Protein AF-A0AAD3NB72-F1 (afdb_monomer_lite)

Sequence (65 aa):
MFSHRLVVHRKYDLKGSLVAREASDKERVKELPTFKDMDFRNNMQKVYVTEEQKEKFMEKLNRDV

Structure (mmCIF, N/CA/C/O backbone):
data_AF-A0AAD3NB72-F1
#
_entry.id   AF-A0AAD3NB72-F1
#
loop_
_atom_site.group_PDB
_atom_site.id
_atom_site.type_symbol
_atom_site.label_atom_id
_atom_site.label_alt_id
_atom_site.label_comp_id
_atom_site.label_asym_id
_atom_site.label_entity_id
_atom_site.label_seq_id
_atom_site.pdbx_PDB_ins_code
_atom_site.Cartn_x
_atom_site.Cartn_y
_atom_site.Cartn_z
_atom_site.occupancy
_atom_site.B_iso_or_equiv
_atom_site.auth_seq_id
_atom_site.auth_comp_id
_atom_site.auth_asym_id
_atom_site.auth_atom_id
_atom_site.pdbx_PDB_model_num
ATOM 1 N N . MET A 1 1 ? -1.372 -13.035 2.216 1.00 74.12 1 MET A N 1
ATOM 2 C CA . MET A 1 1 ? -1.655 -13.878 1.029 1.00 74.12 1 MET A CA 1
ATOM 3 C C . MET A 1 1 ? -2.936 -13.370 0.369 1.00 74.12 1 MET A C 1
ATOM 5 O O . MET A 1 1 ? -3.793 -12.885 1.099 1.00 74.12 1 MET A O 1
ATOM 9 N N . PHE A 1 2 ? -3.052 -13.402 -0.963 1.00 89.62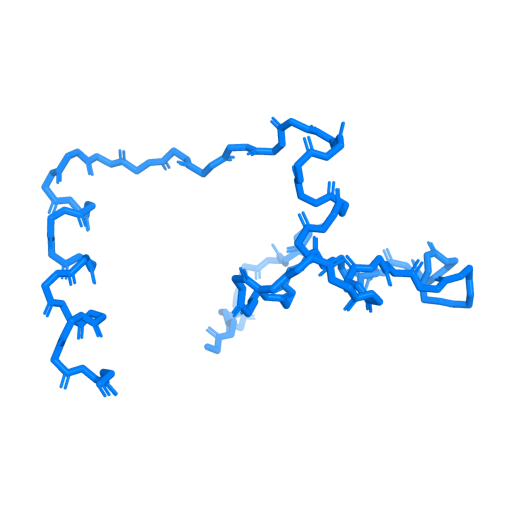 2 PHE A N 1
ATOM 10 C CA . PHE A 1 2 ? -4.216 -12.853 -1.682 1.00 89.62 2 PHE A CA 1
ATOM 11 C C . PHE A 1 2 ? -5.370 -13.859 -1.787 1.00 89.62 2 PHE A C 1
ATOM 13 O O . PHE A 1 2 ? -5.154 -15.066 -1.728 1.00 89.62 2 PHE A O 1
ATOM 20 N N . SER A 1 3 ? -6.596 -13.353 -1.944 1.00 91.75 3 SER A N 1
ATOM 21 C CA . SER A 1 3 ? -7.787 -14.182 -2.157 1.00 91.75 3 SER A CA 1
ATOM 22 C C . SER A 1 3 ? -7.730 -14.892 -3.511 1.00 91.75 3 SER A C 1
ATOM 24 O O . SER A 1 3 ? -7.335 -14.296 -4.506 1.00 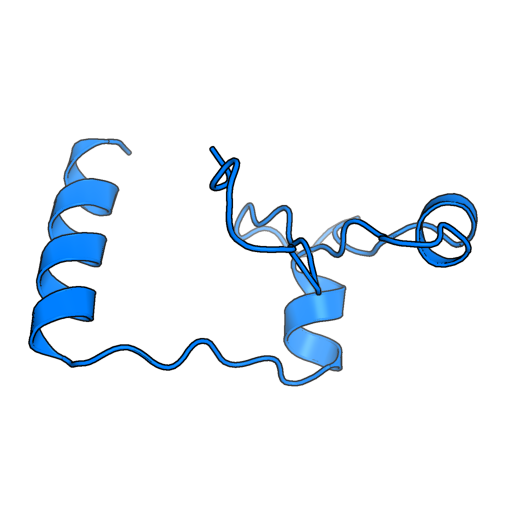91.75 3 SER A O 1
ATOM 26 N N . HIS A 1 4 ? -8.204 -16.137 -3.569 1.00 89.81 4 HIS A N 1
ATOM 27 C CA . HIS A 1 4 ? -8.346 -16.884 -4.825 1.00 89.81 4 HIS A CA 1
ATOM 28 C C . HIS A 1 4 ? -9.548 -16.441 -5.670 1.00 89.81 4 HIS A C 1
ATOM 30 O O . HIS A 1 4 ? -9.641 -16.808 -6.836 1.00 89.81 4 HIS A O 1
ATOM 36 N N . ARG A 1 5 ? -10.494 -15.697 -5.080 1.00 94.06 5 ARG A N 1
ATOM 37 C CA . ARG A 1 5 ? -11.749 -15.297 -5.741 1.00 94.06 5 ARG A CA 1
ATOM 38 C C . ARG A 1 5 ? -11.781 -13.832 -6.158 1.00 94.06 5 ARG A C 1
ATOM 40 O O . ARG A 1 5 ? -12.577 -13.471 -7.014 1.00 94.06 5 ARG A O 1
ATOM 47 N N . LEU A 1 6 ? -10.969 -12.988 -5.523 1.00 94.12 6 LEU A N 1
ATOM 48 C CA . LEU A 1 6 ? -10.959 -11.549 -5.770 1.00 94.12 6 LEU A CA 1
ATOM 49 C C . LEU A 1 6 ? -9.686 -11.170 -6.518 1.00 94.12 6 LEU A C 1
ATOM 51 O O . LEU A 1 6 ? -8.585 -11.499 -6.078 1.00 94.12 6 LEU A O 1
ATOM 55 N N . VAL A 1 7 ? -9.850 -10.465 -7.635 1.00 93.88 7 VAL A N 1
ATOM 56 C CA . VAL A 1 7 ? -8.731 -9.999 -8.457 1.00 93.88 7 VAL A CA 1
ATOM 57 C C . VAL A 1 7 ? -7.996 -8.870 -7.737 1.00 93.88 7 VAL A C 1
ATOM 59 O O . VAL A 1 7 ? -8.604 -7.950 -7.195 1.00 93.88 7 VAL A O 1
ATOM 62 N N . VAL A 1 8 ? -6.666 -8.936 -7.737 1.00 94.88 8 VAL A N 1
ATOM 63 C CA . VAL A 1 8 ? -5.807 -7.897 -7.164 1.00 94.88 8 VAL A CA 1
ATOM 64 C C . VAL A 1 8 ? -5.466 -6.882 -8.244 1.00 94.88 8 VAL A C 1
ATOM 66 O O . VAL A 1 8 ? -4.827 -7.222 -9.233 1.00 94.88 8 VAL A O 1
ATOM 69 N N . HIS A 1 9 ? -5.852 -5.626 -8.032 1.00 93.69 9 HIS A N 1
ATOM 70 C CA . HIS A 1 9 ? -5.621 -4.552 -9.005 1.00 93.69 9 HIS A CA 1
ATOM 71 C C . HIS A 1 9 ? -4.303 -3.798 -8.788 1.00 93.69 9 HIS A C 1
ATOM 73 O O . HIS A 1 9 ? -3.798 -3.167 -9.709 1.00 93.69 9 HIS A O 1
ATOM 79 N N . ARG A 1 10 ? -3.741 -3.840 -7.572 1.00 94.19 10 ARG A N 1
ATOM 80 C CA . ARG A 1 10 ? -2.459 -3.209 -7.211 1.00 94.19 10 ARG A CA 1
ATOM 81 C C . ARG A 1 10 ? -1.758 -4.005 -6.118 1.00 94.19 10 ARG A C 1
ATOM 83 O O . ARG A 1 10 ? -2.415 -4.520 -5.216 1.00 94.19 10 ARG A O 1
ATOM 90 N N . LYS A 1 11 ? -0.426 -4.060 -6.175 1.00 95.69 11 LYS A N 1
ATOM 91 C CA . LYS A 1 11 ? 0.421 -4.722 -5.174 1.00 95.69 11 LYS A CA 1
ATOM 92 C C . LYS A 1 11 ? 1.462 -3.750 -4.634 1.00 95.69 11 LYS A C 1
ATOM 94 O O . LYS A 1 11 ? 2.027 -2.976 -5.403 1.00 95.69 11 LYS A O 1
ATOM 99 N N . TYR A 1 12 ? 1.742 -3.860 -3.339 1.00 95.88 12 TYR A N 1
ATOM 100 C CA . TYR A 1 12 ? 2.778 -3.092 -2.658 1.00 95.88 12 TYR A CA 1
ATOM 101 C C . TYR A 1 12 ? 3.631 -4.015 -1.782 1.00 95.88 12 TYR A C 1
ATOM 103 O O . TYR A 1 12 ? 3.085 -4.815 -1.024 1.00 95.88 12 TYR A O 1
ATOM 111 N N . ASP A 1 13 ? 4.953 -3.897 -1.887 1.00 95.44 13 ASP A N 1
ATOM 112 C CA . ASP A 1 13 ? 5.926 -4.413 -0.919 1.00 95.44 13 ASP A CA 1
ATOM 113 C C . ASP A 1 13 ? 6.3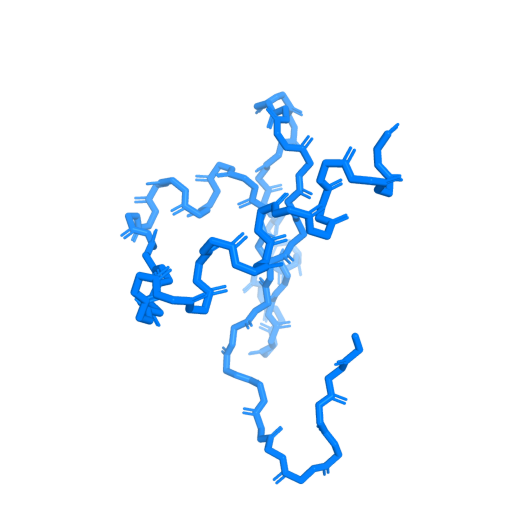85 -3.229 -0.064 1.00 95.44 13 ASP A C 1
ATOM 115 O O . ASP A 1 13 ? 7.090 -2.357 -0.568 1.00 95.44 13 ASP A O 1
ATOM 119 N N . LEU A 1 14 ? 5.977 -3.170 1.204 1.00 95.44 14 LEU A N 1
ATOM 120 C CA . LEU A 1 14 ? 6.266 -2.058 2.117 1.00 95.44 14 LEU A CA 1
ATOM 121 C C . LEU A 1 14 ? 7.199 -2.533 3.231 1.00 95.44 14 LEU A C 1
ATOM 123 O O . LEU A 1 14 ? 6.968 -3.585 3.823 1.00 95.44 14 LEU A O 1
ATOM 127 N N . LYS A 1 15 ? 8.250 -1.759 3.512 1.00 93.62 15 LYS A N 1
ATOM 128 C CA . LYS A 1 15 ? 9.261 -2.090 4.535 1.00 93.62 15 LYS A CA 1
ATOM 129 C C . LYS A 1 15 ? 9.572 -0.931 5.478 1.00 93.62 15 LYS A C 1
ATOM 131 O O . LYS A 1 15 ? 10.330 -1.119 6.421 1.00 93.62 15 LYS A O 1
ATOM 136 N N . GLY A 1 16 ? 9.037 0.264 5.229 1.00 91.12 16 GLY A N 1
ATOM 137 C CA . GLY A 1 16 ? 9.231 1.441 6.079 1.00 91.12 16 GLY A CA 1
ATOM 138 C C . GLY A 1 16 ? 10.550 2.188 5.855 1.00 91.12 16 GLY A C 1
ATOM 139 O O . GLY A 1 16 ? 10.726 3.278 6.394 1.00 91.12 16 GLY A O 1
ATOM 140 N N . SER A 1 17 ? 11.466 1.659 5.040 1.00 92.00 17 SER A N 1
ATOM 141 C CA . SER A 1 17 ? 12.655 2.384 4.580 1.00 92.00 17 SER A CA 1
ATOM 142 C C . SER A 1 17 ? 12.362 3.197 3.312 1.00 92.00 17 SER A C 1
ATOM 144 O O . SER A 1 17 ? 11.381 2.951 2.613 1.00 92.00 17 SER A O 1
ATOM 146 N N . LEU A 1 18 ? 13.213 4.185 3.007 1.00 87.19 18 LEU A N 1
ATOM 147 C CA . LEU A 1 18 ? 13.046 5.059 1.832 1.00 87.19 18 LEU A CA 1
ATOM 148 C C . LEU A 1 18 ? 14.119 4.845 0.751 1.00 87.19 18 LEU A C 1
ATOM 150 O O . LEU A 1 18 ? 13.897 5.149 -0.419 1.00 87.19 18 LEU A O 1
ATOM 154 N N . VAL A 1 19 ? 15.280 4.291 1.107 1.00 89.75 19 VAL A N 1
ATOM 155 C CA . VAL A 1 19 ? 16.408 4.115 0.177 1.00 89.75 19 VAL A CA 1
ATOM 156 C C . VAL A 1 19 ? 16.177 2.901 -0.726 1.00 89.75 19 VAL A C 1
ATOM 158 O O . VAL A 1 19 ? 15.968 1.796 -0.234 1.00 89.75 19 VAL A O 1
ATOM 161 N N . ALA A 1 20 ? 16.244 3.094 -2.049 1.00 88.25 20 ALA A N 1
ATOM 162 C CA . ALA A 1 20 ? 16.018 2.050 -3.064 1.00 88.25 20 ALA A CA 1
ATOM 163 C C . ALA A 1 20 ? 14.630 1.368 -2.986 1.00 88.25 20 ALA A C 1
ATOM 165 O O . ALA A 1 20 ? 14.440 0.209 -3.383 1.00 88.25 20 ALA A O 1
ATOM 166 N N . ARG A 1 21 ? 13.630 2.105 -2.489 1.00 95.38 21 ARG A N 1
ATOM 167 C CA . ARG A 1 21 ? 12.242 1.646 -2.333 1.00 95.38 21 ARG A CA 1
ATOM 168 C C . ARG A 1 21 ? 11.312 2.230 -3.394 1.00 95.38 21 ARG A C 1
ATOM 170 O O . ARG A 1 21 ? 10.182 2.592 -3.099 1.00 95.38 21 ARG A O 1
ATOM 177 N N . GLU A 1 22 ? 11.785 2.257 -4.634 1.00 94.19 22 GLU A N 1
ATOM 178 C CA . GLU A 1 22 ? 10.987 2.516 -5.836 1.00 94.19 22 GLU A CA 1
ATOM 179 C C . GLU A 1 22 ? 10.967 1.256 -6.721 1.00 94.19 22 GLU A C 1
ATOM 181 O O . GLU A 1 22 ? 11.917 0.450 -6.720 1.00 94.19 22 GLU A O 1
ATOM 186 N N . ALA A 1 23 ? 9.858 1.021 -7.418 1.00 93.81 23 ALA A N 1
ATOM 187 C CA . ALA A 1 23 ? 9.758 -0.012 -8.437 1.00 93.81 23 ALA A CA 1
ATOM 188 C C . ALA A 1 23 ? 10.700 0.314 -9.604 1.00 93.81 23 ALA A C 1
ATOM 190 O O . ALA A 1 23 ? 10.764 1.448 -10.070 1.00 93.81 23 ALA A O 1
ATOM 191 N N . SER A 1 24 ? 11.430 -0.691 -10.090 1.00 93.94 24 SER A N 1
ATOM 192 C CA . SER A 1 24 ? 12.274 -0.514 -11.272 1.00 93.94 24 SER A CA 1
ATOM 193 C C . SER A 1 24 ? 11.421 -0.382 -12.531 1.00 93.94 24 SER A C 1
ATOM 195 O O . SER A 1 24 ? 10.301 -0.894 -12.584 1.00 93.94 24 SER A O 1
ATOM 197 N N . ASP A 1 25 ? 11.974 0.211 -13.587 1.00 93.50 25 ASP A N 1
ATOM 198 C CA . ASP A 1 25 ? 11.266 0.347 -14.867 1.00 93.50 25 ASP A CA 1
ATOM 199 C C . ASP A 1 25 ? 10.826 -1.011 -15.428 1.00 93.50 25 ASP A C 1
ATOM 201 O O . ASP A 1 25 ? 9.704 -1.167 -15.902 1.00 93.50 25 ASP A O 1
ATOM 205 N N . LYS A 1 26 ? 11.668 -2.044 -15.271 1.00 94.75 26 LYS A N 1
ATOM 206 C CA . LYS A 1 26 ? 11.329 -3.426 -15.649 1.00 94.75 26 LYS A CA 1
ATOM 207 C C . LYS A 1 26 ? 10.120 -3.977 -14.884 1.00 94.75 26 LYS A C 1
ATOM 209 O O . LYS A 1 26 ? 9.371 -4.774 -15.437 1.00 94.75 26 LYS A O 1
ATOM 214 N N . GLU A 1 27 ? 9.947 -3.603 -13.615 1.00 94.88 27 GLU A N 1
ATOM 215 C CA . GLU A 1 27 ? 8.791 -4.024 -12.815 1.00 94.88 27 GLU A CA 1
ATOM 216 C C . GLU A 1 27 ? 7.538 -3.239 -13.209 1.00 94.88 27 GLU A C 1
ATOM 218 O O . GLU A 1 27 ? 6.475 -3.838 -13.341 1.00 94.88 27 GLU A O 1
ATOM 223 N N . ARG A 1 28 ? 7.673 -1.929 -13.450 1.00 92.31 28 ARG A N 1
ATOM 224 C CA . ARG A 1 28 ? 6.570 -1.022 -13.810 1.00 92.31 28 ARG A CA 1
ATOM 225 C C . ARG A 1 28 ? 5.864 -1.391 -15.117 1.00 92.31 28 ARG A C 1
ATOM 227 O O . ARG A 1 28 ? 4.685 -1.096 -15.253 1.00 92.31 28 ARG A O 1
ATOM 234 N N . VAL A 1 29 ? 6.564 -2.038 -16.050 1.00 95.00 29 VAL A N 1
ATOM 235 C CA . VAL A 1 29 ? 6.015 -2.456 -17.356 1.00 95.00 29 VAL A CA 1
ATOM 236 C C . VAL A 1 29 ? 5.171 -3.738 -17.269 1.00 95.00 29 VAL A C 1
ATOM 238 O O . VAL A 1 29 ? 4.448 -4.068 -18.207 1.00 95.00 29 VAL A O 1
ATOM 241 N N . LYS A 1 30 ? 5.229 -4.485 -16.160 1.00 95.31 30 LYS A N 1
ATOM 242 C CA . LYS A 1 30 ? 4.398 -5.687 -15.992 1.00 95.31 30 LYS A CA 1
ATOM 243 C C . LYS A 1 30 ? 2.917 -5.318 -15.914 1.00 95.31 30 LYS A C 1
ATOM 245 O O . LYS A 1 30 ? 2.568 -4.254 -15.423 1.00 95.31 30 LYS A O 1
ATOM 250 N N . GLU A 1 31 ? 2.049 -6.253 -16.300 1.00 93.31 31 GLU A N 1
ATOM 251 C CA . GLU A 1 31 ? 0.589 -6.082 -16.222 1.00 93.31 31 GLU A CA 1
ATOM 252 C C . GLU A 1 31 ? 0.110 -5.782 -14.790 1.00 93.31 31 GLU A C 1
ATOM 254 O O . GLU A 1 31 ? -0.768 -4.949 -14.579 1.00 93.31 31 GLU A O 1
ATOM 259 N N . LEU A 1 32 ? 0.731 -6.420 -13.790 1.00 93.50 32 LEU A N 1
ATOM 260 C CA . LEU A 1 32 ? 0.460 -6.170 -12.376 1.00 93.50 32 LEU A CA 1
ATOM 261 C C . LEU A 1 32 ? 1.775 -5.910 -11.616 1.00 93.50 32 LEU A C 1
ATOM 263 O O . LEU A 1 32 ? 2.329 -6.845 -11.012 1.00 93.50 32 LEU A O 1
ATOM 267 N N . PRO A 1 33 ? 2.289 -4.666 -11.649 1.00 95.88 33 PRO A N 1
ATOM 268 C CA . PRO A 1 33 ? 3.557 -4.303 -11.031 1.00 95.88 33 PRO A CA 1
ATOM 269 C C . PRO A 1 33 ? 3.473 -4.374 -9.504 1.00 95.88 33 PRO A C 1
ATOM 271 O O . PRO A 1 33 ? 2.410 -4.202 -8.897 1.00 95.88 33 PRO A O 1
ATOM 274 N N . THR A 1 34 ? 4.613 -4.632 -8.873 1.00 96.19 34 THR A N 1
ATOM 275 C CA . THR A 1 34 ? 4.771 -4.569 -7.417 1.00 96.19 34 THR A CA 1
ATOM 276 C C . THR A 1 34 ? 5.445 -3.258 -7.042 1.00 96.19 34 THR A C 1
ATOM 278 O O . THR A 1 34 ? 6.652 -3.089 -7.208 1.00 96.19 34 THR A O 1
ATOM 281 N N . PHE A 1 35 ? 4.646 -2.320 -6.547 1.00 96.00 35 PHE A N 1
ATOM 282 C CA . PHE A 1 35 ? 5.108 -1.014 -6.094 1.00 96.00 35 PHE A CA 1
ATOM 283 C C . PHE A 1 35 ? 5.770 -1.098 -4.716 1.00 96.00 35 PHE A C 1
ATOM 285 O O . PHE A 1 35 ? 5.577 -2.067 -3.980 1.00 96.00 35 PHE A O 1
ATOM 292 N N . LYS A 1 36 ? 6.548 -0.079 -4.354 1.00 97.00 36 LYS A N 1
ATOM 293 C CA . LYS A 1 36 ? 7.253 -0.004 -3.067 1.00 97.00 36 LYS A CA 1
ATOM 294 C C . LYS A 1 36 ? 6.890 1.268 -2.291 1.00 97.00 36 LYS A C 1
ATOM 296 O O . LYS A 1 36 ? 5.967 1.989 -2.667 1.00 97.00 36 LYS A O 1
ATOM 301 N N . ASP A 1 37 ? 7.593 1.533 -1.190 1.00 95.56 37 ASP A N 1
ATOM 302 C CA . ASP A 1 37 ? 7.306 2.629 -0.256 1.00 95.56 37 ASP A CA 1
ATOM 303 C C . ASP A 1 37 ? 7.308 4.013 -0.931 1.00 95.56 37 ASP A C 1
ATOM 305 O O . ASP A 1 37 ? 6.404 4.815 -0.687 1.00 95.56 37 ASP A O 1
ATOM 309 N N . MET A 1 38 ? 8.273 4.289 -1.818 1.00 95.38 38 MET A N 1
ATOM 310 C CA . MET A 1 38 ? 8.353 5.578 -2.514 1.00 95.38 38 MET A CA 1
ATOM 311 C C . MET A 1 38 ? 7.218 5.736 -3.530 1.00 95.38 38 MET A C 1
ATOM 313 O O . MET A 1 38 ? 6.610 6.800 -3.602 1.00 95.38 38 MET A O 1
ATOM 317 N N . ASP A 1 39 ? 6.867 4.667 -4.252 1.00 94.31 39 ASP A N 1
ATOM 318 C CA . ASP A 1 39 ? 5.727 4.664 -5.178 1.00 94.31 39 ASP A CA 1
ATOM 319 C C . ASP A 1 39 ? 4.403 4.882 -4.430 1.00 94.31 39 ASP A C 1
ATOM 321 O O . ASP A 1 39 ? 3.547 5.646 -4.869 1.00 94.31 39 ASP A O 1
ATOM 325 N N . PHE A 1 40 ? 4.227 4.237 -3.271 1.00 95.19 40 PHE A N 1
ATOM 326 C CA . PHE A 1 40 ? 3.030 4.391 -2.442 1.00 95.19 40 PHE A CA 1
ATOM 327 C C . PHE A 1 40 ? 2.846 5.850 -2.003 1.00 95.19 40 PHE A C 1
ATOM 329 O O . PHE A 1 40 ? 1.743 6.395 -2.091 1.00 95.19 40 PHE A O 1
ATOM 336 N N . ARG A 1 41 ? 3.939 6.500 -1.578 1.00 92.94 41 ARG A N 1
ATOM 337 C CA . ARG A 1 41 ? 3.939 7.898 -1.136 1.00 92.94 41 ARG A CA 1
ATOM 338 C C . ARG A 1 41 ? 3.761 8.878 -2.299 1.00 92.94 41 ARG A C 1
ATOM 340 O O . ARG A 1 41 ? 2.920 9.768 -2.197 1.00 92.94 41 ARG A O 1
ATOM 347 N N . ASN A 1 42 ? 4.502 8.705 -3.394 1.00 93.12 42 ASN A N 1
ATOM 348 C CA . ASN A 1 42 ? 4.443 9.581 -4.571 1.00 93.12 42 ASN A CA 1
ATOM 349 C C . ASN A 1 42 ? 3.069 9.541 -5.245 1.00 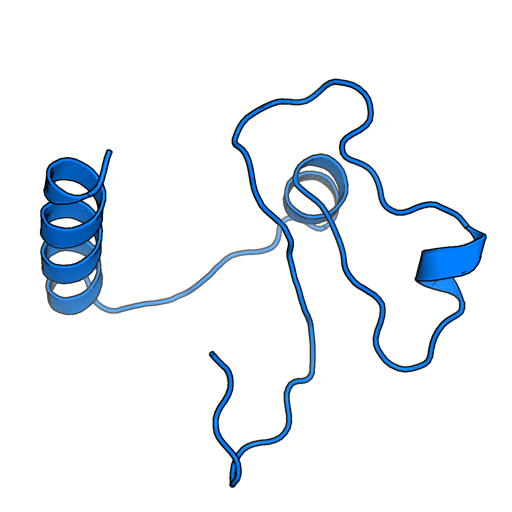93.12 42 ASN A C 1
ATOM 351 O O . ASN A 1 42 ? 2.554 10.574 -5.662 1.00 93.12 42 ASN A O 1
ATOM 355 N N . ASN A 1 43 ? 2.434 8.368 -5.275 1.00 92.62 43 ASN A 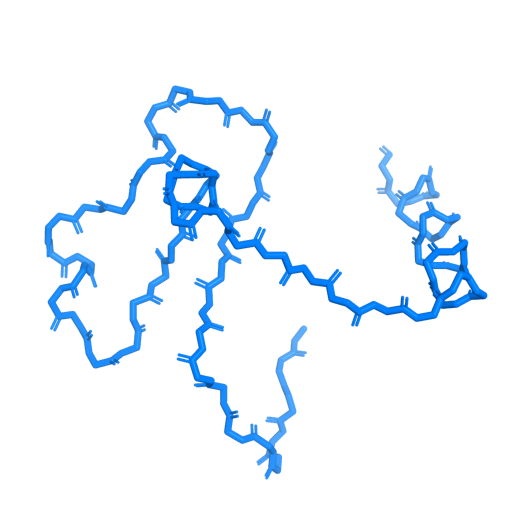N 1
ATOM 356 C CA . ASN A 1 43 ? 1.094 8.206 -5.832 1.00 92.62 43 ASN A CA 1
ATOM 357 C C . ASN A 1 43 ? -0.011 8.620 -4.844 1.00 92.62 43 ASN A C 1
ATOM 359 O O . ASN A 1 43 ? -1.190 8.425 -5.141 1.00 92.62 43 ASN A O 1
ATOM 363 N N . MET A 1 44 ? 0.355 9.146 -3.665 1.00 91.75 44 MET A N 1
ATOM 364 C CA . MET A 1 44 ? -0.556 9.508 -2.575 1.00 91.75 44 MET A CA 1
ATOM 365 C C . MET A 1 44 ? -1.567 8.396 -2.261 1.00 91.75 44 MET A C 1
ATOM 367 O O . MET A 1 44 ? -2.741 8.656 -1.981 1.00 91.75 44 MET A O 1
ATOM 371 N N . GLN A 1 45 ? -1.120 7.138 -2.333 1.00 94.19 45 GLN A N 1
ATOM 372 C CA . GLN A 1 45 ? -1.993 5.998 -2.121 1.00 94.19 45 GLN A CA 1
ATOM 373 C C . GLN A 1 45 ? -2.463 5.976 -0.665 1.00 94.19 45 GLN A C 1
ATOM 375 O O . GLN A 1 45 ? -1.691 6.176 0.272 1.00 94.19 45 GLN A O 1
ATOM 380 N N . LYS A 1 46 ? -3.753 5.704 -0.471 1.00 94.19 46 LYS A N 1
ATOM 381 C CA . LYS A 1 46 ? -4.356 5.502 0.848 1.00 94.19 46 LYS A CA 1
ATOM 382 C C . LYS A 1 46 ? -5.064 4.158 0.885 1.00 94.19 46 LYS A C 1
ATOM 384 O O . LYS A 1 46 ? -5.588 3.699 -0.133 1.00 94.19 46 LYS A O 1
ATOM 389 N N . VAL A 1 47 ? -5.052 3.531 2.055 1.00 93.94 47 VAL A N 1
ATOM 390 C CA . VAL A 1 47 ? -5.847 2.339 2.350 1.00 93.94 47 VAL A CA 1
ATOM 391 C C . VAL A 1 47 ? -6.914 2.764 3.342 1.00 93.94 47 VAL A C 1
ATOM 393 O O . VAL A 1 47 ? -6.598 3.270 4.416 1.00 93.94 47 VAL A O 1
ATOM 396 N N . TYR A 1 48 ? -8.170 2.602 2.947 1.00 95.31 48 TYR A N 1
ATOM 397 C CA . TYR A 1 48 ? -9.317 2.974 3.759 1.00 95.31 48 TYR A CA 1
ATOM 398 C C . TYR A 1 48 ? -9.848 1.726 4.450 1.00 95.31 48 TYR A C 1
ATOM 400 O O . TYR A 1 48 ? -10.225 0.756 3.796 1.00 95.31 48 TYR A O 1
ATOM 408 N N . VAL A 1 49 ? -9.848 1.764 5.774 1.00 95.19 49 VAL A N 1
ATOM 409 C CA . VAL A 1 49 ? -10.392 0.735 6.660 1.00 95.19 49 VAL A CA 1
ATOM 410 C C . VAL A 1 49 ? -11.155 1.440 7.774 1.00 95.19 49 VAL A C 1
ATOM 412 O O . VAL A 1 49 ? -10.923 2.624 8.024 1.00 95.19 49 VAL A O 1
ATOM 415 N N . THR A 1 50 ? -12.071 0.740 8.436 1.00 97.62 50 THR A N 1
ATOM 416 C CA . THR A 1 50 ? -12.748 1.306 9.610 1.00 97.62 50 THR A CA 1
ATOM 417 C C . THR A 1 50 ? -11.764 1.448 10.775 1.00 97.62 50 THR A C 1
ATOM 419 O O . THR A 1 50 ? -10.770 0.720 10.835 1.00 97.62 50 THR A O 1
ATOM 422 N N . GLU A 1 51 ? -12.032 2.356 11.719 1.00 96.25 51 GLU A N 1
ATOM 423 C CA . GLU A 1 51 ? -11.161 2.532 12.896 1.00 96.25 51 GLU A CA 1
ATOM 424 C C . GLU A 1 51 ? -11.037 1.230 13.705 1.00 96.25 51 GLU A C 1
ATOM 426 O O . GLU A 1 51 ? -9.931 0.828 14.050 1.00 96.25 51 GLU A O 1
ATOM 431 N N . GLU A 1 52 ? -12.130 0.478 13.871 1.00 97.25 52 GLU A N 1
ATOM 432 C CA . GLU A 1 52 ? -12.103 -0.834 14.534 1.00 97.25 52 GLU A CA 1
ATOM 433 C C . GLU A 1 52 ? -11.157 -1.829 13.830 1.00 97.25 52 GLU A C 1
ATOM 435 O O . GLU A 1 52 ? -10.385 -2.548 14.468 1.00 97.25 52 GLU A O 1
ATOM 440 N N . GLN A 1 53 ? -11.201 -1.894 12.495 1.00 96.88 53 GLN A N 1
ATOM 441 C CA . GLN A 1 53 ? -10.328 -2.786 11.729 1.00 96.88 53 GLN A CA 1
ATOM 442 C C . GLN A 1 53 ? -8.869 -2.337 11.786 1.00 96.88 53 GLN A C 1
ATOM 444 O O . GLN A 1 53 ? -7.971 -3.177 11.853 1.00 96.88 53 GLN A O 1
ATOM 449 N N . LYS A 1 54 ? -8.637 -1.023 11.774 1.00 95.81 54 LYS A N 1
ATOM 450 C CA . LYS A 1 54 ? -7.312 -0.420 11.893 1.00 95.81 54 LYS A CA 1
ATOM 451 C C . LYS A 1 54 ? -6.679 -0.732 13.245 1.00 95.81 54 LYS A C 1
ATOM 453 O O . LYS A 1 54 ? -5.539 -1.182 13.267 1.00 95.81 54 LYS A O 1
ATOM 458 N N . GLU A 1 55 ? -7.409 -0.560 14.345 1.00 96.69 55 GLU A N 1
ATOM 459 C CA . GLU A 1 55 ? -6.934 -0.894 15.694 1.00 96.69 55 GLU A CA 1
ATOM 460 C C . GLU A 1 55 ?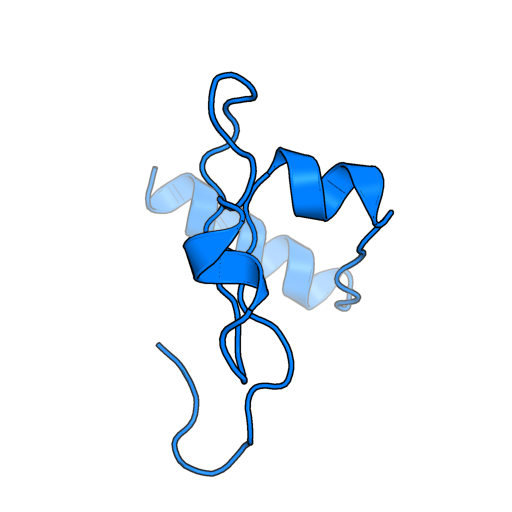 -6.543 -2.371 15.796 1.00 96.69 55 GLU A C 1
ATOM 462 O O . GLU A 1 55 ? -5.402 -2.689 16.135 1.00 96.69 55 GLU A O 1
ATOM 467 N N . LYS A 1 56 ? -7.442 -3.277 15.384 1.00 96.88 56 LYS A N 1
ATOM 468 C CA . LYS A 1 56 ? -7.175 -4.726 15.374 1.00 96.88 56 LYS A CA 1
ATOM 469 C C . LYS A 1 56 ? -5.967 -5.093 14.516 1.00 96.88 56 LYS A C 1
ATOM 471 O O . LYS A 1 56 ? -5.230 -6.022 14.846 1.00 96.88 56 LYS A O 1
ATOM 476 N N . PHE A 1 57 ? -5.780 -4.410 13.388 1.00 95.38 57 PHE A N 1
ATOM 477 C CA . PHE A 1 57 ? -4.639 -4.636 12.509 1.00 95.38 57 PHE A CA 1
ATOM 478 C C . PHE A 1 57 ? -3.328 -4.185 13.164 1.00 95.38 57 PHE A C 1
ATOM 480 O O . PHE A 1 57 ? -2.375 -4.961 13.201 1.00 95.38 57 PHE A O 1
ATOM 487 N N . MET A 1 58 ? -3.291 -2.974 13.726 1.00 95.56 58 MET A N 1
ATOM 488 C CA . MET A 1 58 ? -2.096 -2.432 14.382 1.00 95.56 58 MET A CA 1
ATOM 489 C C . MET A 1 58 ? -1.699 -3.241 15.621 1.00 95.56 58 MET A C 1
ATOM 491 O O . MET A 1 58 ? -0.516 -3.475 15.844 1.00 95.56 58 MET A O 1
ATOM 495 N N . GLU A 1 59 ? -2.668 -3.728 16.400 1.00 96.75 59 GLU A N 1
ATOM 496 C CA . GLU A 1 59 ? -2.408 -4.589 17.560 1.00 96.75 59 GLU A CA 1
ATOM 497 C C . GLU A 1 59 ? -1.790 -5.938 17.160 1.00 96.75 59 GLU A C 1
ATOM 499 O O . GLU A 1 59 ? -0.940 -6.474 17.869 1.00 96.75 59 GLU A O 1
ATOM 504 N N . LYS A 1 60 ? -2.219 -6.526 16.036 1.00 95.81 60 LYS A N 1
ATOM 505 C CA . LYS A 1 60 ? -1.588 -7.743 15.498 1.00 95.81 60 LYS A CA 1
ATOM 506 C C . LYS A 1 60 ? -0.177 -7.452 15.001 1.00 95.81 60 LYS A C 1
ATOM 508 O O . LYS A 1 60 ? 0.744 -8.161 15.375 1.00 95.81 60 LYS A O 1
ATOM 513 N N . LEU A 1 61 ? -0.004 -6.370 14.243 1.00 94.31 61 LEU A N 1
ATOM 514 C CA . LEU A 1 61 ? 1.301 -5.987 13.711 1.00 94.31 61 LEU A CA 1
ATOM 515 C C . LEU A 1 61 ? 2.329 -5.755 14.828 1.00 94.31 61 LEU A C 1
ATOM 517 O O . LEU A 1 61 ? 3.425 -6.284 14.749 1.00 94.31 61 LEU A O 1
ATOM 521 N N . ASN A 1 62 ? 1.961 -5.036 15.893 1.00 94.81 62 ASN A N 1
ATOM 522 C CA . ASN A 1 62 ? 2.844 -4.801 17.043 1.00 94.81 62 ASN A CA 1
ATOM 523 C C . ASN A 1 62 ? 3.215 -6.076 17.816 1.00 94.81 62 ASN A C 1
ATOM 525 O O . ASN A 1 62 ? 4.178 -6.051 18.571 1.00 94.81 62 ASN A O 1
ATOM 529 N N . ARG A 1 63 ? 2.437 -7.158 17.691 1.00 96.19 63 ARG A N 1
ATOM 530 C CA . ARG A 1 63 ? 2.762 -8.454 18.307 1.00 96.19 63 ARG A CA 1
ATOM 531 C C . ARG A 1 63 ? 3.719 -9.288 17.461 1.00 96.19 63 ARG A C 1
ATOM 533 O O . ARG A 1 63 ? 4.435 -10.109 18.021 1.00 96.19 63 ARG A O 1
ATOM 540 N N . ASP A 1 64 ? 3.687 -9.102 16.145 1.00 92.94 64 ASP A N 1
ATOM 541 C CA . ASP A 1 64 ? 4.472 -9.883 15.185 1.00 92.94 64 ASP A CA 1
ATOM 542 C C . ASP A 1 64 ? 5.861 -9.269 14.901 1.00 92.94 64 ASP A C 1
ATOM 544 O O . ASP A 1 64 ? 6.705 -9.939 14.301 1.00 92.94 64 ASP A O 1
ATOM 548 N N . VAL A 1 65 ? 6.085 -8.006 15.289 1.00 83.31 65 VAL A N 1
ATOM 549 C CA . VAL A 1 65 ? 7.356 -7.260 15.148 1.00 83.31 65 VAL A CA 1
ATOM 550 C C . VAL A 1 65 ? 8.207 -7.409 16.402 1.00 83.31 65 VAL A C 1
ATOM 552 O O . VAL A 1 65 ? 9.422 -7.662 16.237 1.00 83.31 65 VAL A O 1
#

Secondary structure (DSSP, 8-state):
---SSS----EE---S--TT-S--HHHHTSSS-EE-HHHHHHTT------HHHHHHHHHHHHHH-

Foldseek 3Di:
DDDPVDDDQAAEDEDPDDPPFAFDPVQVPDPHHYGGDVRCVVVVPDDDDDPVVVVVVVVVVVVVD

pLDDT: mean 93.78, std 3.5, range [74.12, 97.62]

Organism: Lates japonicus (NCBI:txid270547)

Radius of gyration: 13.89 Å; chains: 1; bounding box: 29×26×36 Å

InterPro domains:
  IPR002498 Phosphatidylinositol-4-phosphate 4/5-kinase, core [PF01504] (1-65)
  IPR002498 Phosphatidylinositol-4-phosphate 4/5-kinase, core [PS51455] (1-65)
  IPR023610 Phosphatidylinositol-4/5-phosphate 5/4-kinase [PTHR23086] (1-65)
  IPR027483 Phosphatidylinositol-4-phosphate 4/5-kinase, C-terminal domain superfamily [G3DSA:3.30.810.10] (1-65)